Protein AF-A0AAV8XDR0-F1 (afdb_monomer_lite)

Foldseek 3Di:
DDPPPDPLLVVLLVLLQVLLVVLVPDDLSVVLLQVLDDPPDPARHQDHADDPDPLSNLVNLLSCVSCVVSSLSSLVVCCVPDVVSVVSNVVCPDPSNVVSSVVSNVVSVVVVVD

Organism: NCBI:txid1586634

Radius of gyration: 14.02 Å; chains: 1; bounding box: 33×25×39 Å

Structure (mmCIF, N/CA/C/O backbone):
data_AF-A0AAV8XDR0-F1
#
_entry.id   AF-A0AAV8XDR0-F1
#
loop_
_atom_site.group_PDB
_atom_site.id
_atom_site.type_symbol
_atom_site.label_atom_id
_atom_site.label_alt_id
_atom_site.label_comp_id
_atom_site.label_asym_id
_atom_site.label_entity_id
_atom_site.label_seq_id
_atom_site.pdbx_PDB_ins_code
_atom_site.Cartn_x
_atom_site.Cartn_y
_atom_site.Cartn_z
_atom_site.occupancy
_atom_site.B_iso_or_equiv
_atom_site.auth_seq_id
_atom_site.auth_comp_id
_atom_site.auth_asym_id
_atom_site.auth_atom_id
_atom_site.pdbx_PDB_model_num
ATOM 1 N N . MET A 1 1 ? -2.702 8.322 24.199 1.00 40.78 1 MET A N 1
ATOM 2 C CA . MET A 1 1 ? -3.465 8.222 22.932 1.00 40.78 1 MET A CA 1
ATOM 3 C C . MET A 1 1 ? -3.436 6.775 22.478 1.00 40.78 1 MET A C 1
ATOM 5 O O . MET A 1 1 ? -2.343 6.235 22.358 1.00 40.78 1 MET A O 1
ATOM 9 N N . ALA A 1 2 ? -4.589 6.121 22.322 1.00 43.00 2 ALA A N 1
ATOM 10 C CA . ALA A 1 2 ? -4.655 4.680 22.076 1.00 43.00 2 ALA A CA 1
ATOM 11 C C . ALA A 1 2 ? -4.062 4.324 20.699 1.00 43.00 2 ALA A C 1
ATOM 13 O O . ALA A 1 2 ? -4.743 4.316 19.676 1.00 43.00 2 ALA A O 1
ATOM 14 N N . SER A 1 3 ? -2.755 4.057 20.668 1.00 57.94 3 SER A N 1
ATOM 15 C CA . SER A 1 3 ? -2.112 3.313 19.590 1.00 57.94 3 SER A CA 1
ATOM 16 C C . SER A 1 3 ? -2.816 1.962 19.541 1.00 57.94 3 SER A C 1
ATOM 18 O O . SER A 1 3 ? -2.683 1.194 20.491 1.00 57.94 3 SER A O 1
ATOM 20 N N . CYS A 1 4 ? -3.628 1.716 18.504 1.00 65.69 4 CYS A N 1
ATOM 21 C CA . CYS A 1 4 ? -4.341 0.449 18.328 1.00 65.69 4 CYS A CA 1
ATOM 22 C C . CYS A 1 4 ? -3.351 -0.691 18.564 1.00 65.69 4 CYS A C 1
ATOM 24 O O . CYS A 1 4 ? -2.389 -0.802 17.814 1.00 65.69 4 CYS A O 1
ATOM 26 N N . THR A 1 5 ? -3.516 -1.469 19.634 1.00 76.31 5 THR A N 1
ATOM 27 C CA . THR A 1 5 ? -2.524 -2.466 20.073 1.00 76.31 5 THR A CA 1
ATOM 28 C C . THR A 1 5 ? -2.460 -3.666 19.136 1.00 76.31 5 THR A C 1
ATOM 30 O O . THR A 1 5 ? -1.445 -4.361 19.109 1.00 76.31 5 THR A O 1
ATOM 33 N N . LEU A 1 6 ? -3.498 -3.857 18.319 1.00 86.06 6 LEU A N 1
ATOM 34 C CA . LEU A 1 6 ? -3.592 -4.931 17.347 1.00 86.06 6 LEU A CA 1
ATOM 35 C C . LEU A 1 6 ? -2.528 -4.772 16.252 1.00 86.06 6 LEU A C 1
ATOM 37 O O . LEU A 1 6 ? -2.500 -3.793 15.500 1.00 86.06 6 LEU A O 1
ATOM 41 N N . LYS A 1 7 ? -1.630 -5.758 16.170 1.00 89.06 7 LYS A N 1
ATOM 42 C CA . LYS A 1 7 ? -0.459 -5.726 15.286 1.00 89.06 7 LYS A CA 1
ATOM 43 C C . LYS A 1 7 ? -0.840 -5.625 13.808 1.00 89.06 7 LYS A C 1
ATOM 45 O O . LYS A 1 7 ? -0.217 -4.843 13.095 1.00 89.06 7 LYS A O 1
ATOM 50 N N . SER A 1 8 ? -1.876 -6.339 13.376 1.00 88.44 8 SER A N 1
ATOM 51 C CA . SER A 1 8 ? -2.363 -6.328 11.990 1.00 88.44 8 SER A CA 1
ATOM 52 C C . SER A 1 8 ? -2.805 -4.931 11.539 1.00 88.44 8 SER A C 1
ATOM 54 O O . SER A 1 8 ? -2.402 -4.452 10.478 1.00 88.44 8 SER A O 1
ATOM 56 N N . VAL A 1 9 ? -3.531 -4.203 12.394 1.00 88.75 9 VAL A N 1
ATOM 57 C CA . VAL A 1 9 ? -3.956 -2.816 12.135 1.00 88.75 9 VAL A CA 1
ATOM 58 C C . VAL A 1 9 ? -2.759 -1.867 12.101 1.00 88.75 9 VAL A C 1
ATOM 60 O O . VAL A 1 9 ? -2.661 -1.037 11.196 1.00 88.75 9 VAL A O 1
ATOM 63 N N . LYS A 1 10 ? -1.800 -2.004 13.029 1.00 87.81 10 LYS A N 1
ATOM 64 C CA . LYS A 1 10 ? -0.555 -1.211 12.992 1.00 87.81 10 LYS A CA 1
ATOM 65 C C . LYS A 1 10 ? 0.219 -1.435 11.693 1.00 87.81 10 LYS A C 1
ATOM 67 O O . LYS A 1 10 ? 0.639 -0.464 11.065 1.00 87.81 10 LYS A O 1
ATOM 72 N N . ASN A 1 11 ? 0.384 -2.695 11.293 1.00 92.25 11 ASN A N 1
ATOM 73 C CA . ASN A 1 11 ? 1.072 -3.069 10.061 1.00 92.25 11 ASN A CA 1
ATOM 74 C C . ASN A 1 11 ? 0.353 -2.479 8.842 1.00 92.25 11 ASN A C 1
ATOM 76 O O . ASN A 1 11 ? 0.991 -1.858 8.001 1.00 92.25 11 ASN A O 1
ATOM 80 N N . THR A 1 12 ? -0.977 -2.579 8.800 1.00 93.38 12 THR A N 1
ATOM 81 C CA . THR A 1 12 ? -1.816 -2.018 7.731 1.00 93.38 12 THR A CA 1
ATOM 82 C C . THR A 1 12 ? -1.648 -0.503 7.616 1.00 93.38 12 THR A C 1
ATOM 84 O O . THR A 1 12 ? -1.416 0.003 6.521 1.00 93.38 12 THR A O 1
ATOM 87 N N . ILE A 1 13 ? -1.666 0.233 8.735 1.00 90.00 13 ILE A N 1
ATOM 88 C CA . ILE A 1 13 ? -1.396 1.683 8.747 1.00 90.00 13 ILE A CA 1
ATOM 89 C C . ILE A 1 13 ? 0.006 1.991 8.203 1.00 90.00 13 ILE A C 1
ATOM 91 O O . ILE A 1 13 ? 0.173 2.952 7.448 1.00 90.00 13 ILE A O 1
ATOM 95 N N . GLY A 1 14 ? 1.007 1.194 8.585 1.00 91.25 14 GLY A N 1
ATOM 96 C CA . GLY A 1 14 ? 2.371 1.306 8.069 1.00 91.25 14 GLY A CA 1
ATOM 97 C C . GLY A 1 14 ? 2.430 1.109 6.555 1.00 91.25 14 GLY A C 1
ATOM 98 O O . GLY A 1 14 ? 2.974 1.959 5.855 1.00 91.25 14 GLY A O 1
ATOM 99 N N . THR A 1 15 ? 1.795 0.054 6.045 1.00 94.69 15 THR A N 1
ATOM 100 C CA . THR A 1 15 ? 1.728 -0.243 4.609 1.00 94.69 15 THR A CA 1
ATOM 101 C C . THR A 1 15 ? 0.987 0.845 3.828 1.00 94.69 15 THR A C 1
ATOM 103 O O . THR A 1 15 ? 1.475 1.285 2.793 1.00 94.69 15 THR A O 1
ATOM 106 N N . ILE A 1 16 ? -0.143 1.362 4.329 1.00 93.69 16 ILE A N 1
ATOM 107 C CA . ILE A 1 16 ? -0.855 2.491 3.695 1.00 93.69 16 ILE A CA 1
ATOM 108 C C . ILE A 1 16 ? 0.085 3.691 3.532 1.00 93.69 16 ILE A C 1
ATOM 110 O O . ILE A 1 16 ? 0.137 4.299 2.460 1.00 93.69 16 ILE A O 1
ATOM 114 N N . LYS A 1 17 ? 0.843 4.034 4.584 1.00 91.75 17 LYS A N 1
ATOM 115 C CA . LYS A 1 17 ? 1.805 5.145 4.556 1.00 91.75 17 LYS A CA 1
ATOM 116 C C . LYS A 1 17 ? 2.899 4.928 3.523 1.00 91.75 17 LYS A C 1
ATOM 118 O O . LYS A 1 17 ? 3.146 5.824 2.718 1.00 91.75 17 LYS A O 1
ATOM 123 N N . THR A 1 18 ? 3.556 3.772 3.557 1.00 94.00 18 THR A N 1
ATOM 124 C CA . THR A 1 18 ? 4.695 3.490 2.679 1.00 94.00 18 THR A CA 1
ATOM 125 C C . THR A 1 18 ? 4.266 3.430 1.220 1.00 94.00 18 THR A C 1
ATOM 127 O O . THR A 1 18 ? 4.885 4.101 0.402 1.00 94.00 18 THR A O 1
ATOM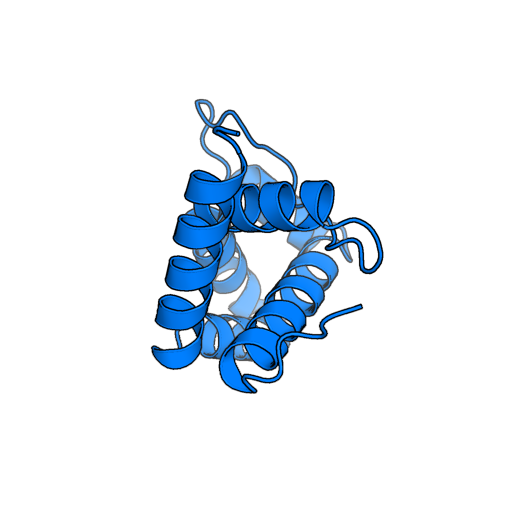 130 N N . VAL A 1 19 ? 3.156 2.757 0.903 1.00 95.00 19 VAL A N 1
ATOM 131 C CA . VAL A 1 19 ? 2.602 2.695 -0.462 1.00 95.00 19 VAL A CA 1
ATOM 132 C C . VAL A 1 19 ? 2.188 4.081 -0.957 1.00 95.00 19 VAL A C 1
ATOM 134 O O . VAL A 1 19 ? 2.525 4.470 -2.074 1.00 95.00 19 VAL A O 1
ATOM 137 N N . THR A 1 20 ? 1.506 4.866 -0.117 1.00 93.44 20 THR A N 1
ATOM 138 C CA . THR A 1 20 ? 1.102 6.233 -0.479 1.00 93.44 20 THR A CA 1
ATOM 139 C C . THR A 1 20 ? 2.310 7.111 -0.789 1.00 93.44 20 THR A C 1
ATOM 141 O O . THR A 1 20 ? 2.313 7.831 -1.787 1.00 93.44 20 THR A O 1
ATOM 144 N N . ASN A 1 21 ? 3.337 7.064 0.059 1.00 92.94 21 ASN A N 1
ATOM 145 C CA . ASN A 1 21 ? 4.549 7.849 -0.144 1.00 92.94 21 ASN A CA 1
ATOM 146 C C . ASN A 1 21 ? 5.322 7.369 -1.373 1.00 92.94 21 ASN A C 1
ATOM 148 O O . ASN A 1 21 ? 5.779 8.199 -2.148 1.00 92.94 21 ASN A O 1
ATOM 152 N N . TYR A 1 22 ? 5.391 6.059 -1.597 1.00 93.62 22 TYR A N 1
ATOM 153 C CA . TYR A 1 22 ? 6.033 5.476 -2.767 1.00 93.62 22 TYR A CA 1
ATOM 154 C C . TYR A 1 22 ? 5.405 5.966 -4.079 1.00 93.62 22 TYR A C 1
ATOM 156 O O . TYR A 1 22 ? 6.120 6.453 -4.950 1.00 93.62 22 TYR A O 1
ATOM 164 N N . ILE A 1 23 ? 4.073 5.932 -4.205 1.00 92.31 23 ILE A N 1
ATOM 165 C CA . ILE A 1 23 ? 3.372 6.413 -5.412 1.00 92.31 23 ILE A CA 1
ATOM 166 C C . ILE A 1 23 ? 3.570 7.923 -5.621 1.00 92.31 23 ILE A C 1
ATOM 168 O O . ILE A 1 23 ? 3.664 8.392 -6.756 1.00 92.31 23 ILE A O 1
ATOM 172 N N . LYS A 1 24 ? 3.615 8.698 -4.531 1.00 90.31 24 LYS A N 1
ATOM 173 C CA . LYS A 1 24 ? 3.823 10.154 -4.579 1.00 90.31 24 LYS A CA 1
ATOM 174 C C . LYS A 1 24 ? 5.243 10.554 -4.929 1.00 90.31 24 LYS A C 1
ATOM 176 O O . LYS A 1 24 ? 5.443 11.618 -5.515 1.00 90.31 24 LYS A O 1
ATOM 181 N N . ASP A 1 25 ? 6.204 9.753 -4.511 1.00 89.44 25 ASP A N 1
ATOM 182 C CA . ASP A 1 25 ? 7.598 9.993 -4.802 1.00 89.44 25 ASP A CA 1
ATOM 183 C C . ASP A 1 25 ? 7.839 9.718 -6.296 1.00 89.44 25 ASP A C 1
ATOM 185 O O . ASP A 1 25 ? 7.372 8.715 -6.826 1.00 89.44 25 ASP A O 1
ATOM 189 N N . GLY A 1 26 ? 8.524 10.611 -7.006 1.00 86.00 26 GLY A N 1
ATOM 190 C CA . GLY A 1 26 ? 8.788 10.466 -8.444 1.00 86.00 26 GLY A CA 1
ATOM 191 C C . GLY A 1 26 ? 7.647 10.879 -9.397 1.00 86.00 26 GLY A C 1
ATOM 192 O O . GLY A 1 26 ? 6.456 10.851 -9.091 1.00 86.00 26 GLY A O 1
ATOM 193 N N . HIS A 1 27 ? 8.015 11.333 -10.600 1.00 86.94 27 HIS A N 1
ATOM 194 C CA . HIS A 1 27 ? 7.061 11.803 -11.618 1.00 86.94 27 HIS A CA 1
ATOM 195 C C . HIS A 1 27 ? 6.369 10.649 -12.363 1.00 86.94 27 HIS A C 1
ATOM 197 O O . HIS A 1 27 ? 5.164 10.703 -12.592 1.00 86.94 27 HIS A O 1
ATOM 203 N N . ILE A 1 28 ? 7.107 9.577 -12.673 1.00 89.00 28 ILE A N 1
ATOM 204 C CA . ILE A 1 28 ? 6.593 8.406 -13.404 1.00 89.00 28 ILE A CA 1
ATOM 205 C C . ILE A 1 28 ? 5.440 7.749 -12.634 1.00 89.00 28 ILE A C 1
ATOM 207 O O . ILE A 1 28 ? 4.355 7.566 -13.183 1.00 89.00 28 ILE A O 1
ATOM 211 N N . ARG A 1 29 ? 5.642 7.476 -11.339 1.00 91.38 29 ARG A N 1
ATOM 212 C CA . ARG A 1 29 ? 4.649 6.823 -10.471 1.00 91.38 29 ARG A CA 1
ATOM 213 C C . ARG A 1 29 ? 3.396 7.678 -10.280 1.00 91.38 29 ARG A C 1
ATOM 215 O O . ARG A 1 29 ? 2.281 7.177 -10.411 1.00 91.38 29 ARG A O 1
ATOM 222 N N . ARG A 1 30 ? 3.561 8.992 -10.087 1.00 90.50 30 ARG A N 1
ATOM 223 C CA . ARG A 1 30 ? 2.435 9.940 -10.019 1.00 90.50 30 ARG A CA 1
ATOM 224 C C . ARG A 1 30 ? 1.632 10.007 -11.316 1.00 90.50 30 ARG A C 1
ATOM 226 O O . ARG A 1 30 ? 0.411 10.124 -11.256 1.00 90.50 30 ARG A O 1
ATOM 233 N N . ASN A 1 31 ? 2.289 9.947 -12.471 1.00 91.06 31 ASN A N 1
ATOM 234 C CA . ASN A 1 31 ? 1.599 9.990 -13.759 1.00 91.06 31 ASN A CA 1
ATOM 235 C C . ASN A 1 31 ? 0.866 8.686 -14.060 1.00 91.06 31 ASN A C 1
ATOM 237 O O . ASN A 1 31 ? -0.276 8.744 -14.508 1.00 91.06 31 ASN A O 1
ATOM 241 N N . ALA A 1 32 ? 1.474 7.536 -13.752 1.00 91.94 32 ALA A N 1
ATOM 242 C CA . ALA A 1 32 ? 0.800 6.241 -13.816 1.00 91.94 32 ALA A CA 1
ATOM 243 C C . ALA A 1 32 ? -0.455 6.237 -12.927 1.00 91.94 32 ALA A C 1
ATOM 245 O O . ALA A 1 32 ? -1.535 5.873 -13.385 1.00 91.94 32 ALA A O 1
ATOM 246 N N . PHE A 1 33 ? -0.342 6.766 -11.704 1.00 93.12 33 PHE A N 1
ATOM 247 C CA . PHE A 1 33 ? -1.482 6.917 -10.805 1.00 93.12 33 PHE A CA 1
ATOM 248 C C . PHE A 1 33 ? -2.591 7.775 -11.414 1.00 93.12 33 PHE A C 1
ATOM 250 O O . PHE A 1 33 ? -3.719 7.313 -11.539 1.00 93.12 33 PHE A O 1
ATOM 257 N N . LYS A 1 34 ? -2.275 8.999 -11.859 1.00 91.12 34 LYS A N 1
ATOM 258 C CA . LYS A 1 34 ? -3.256 9.911 -12.474 1.00 91.12 34 LYS A CA 1
ATOM 259 C C . LYS A 1 34 ? -3.928 9.320 -13.713 1.00 91.12 34 LYS A C 1
ATOM 261 O O . LYS A 1 34 ? -5.124 9.514 -13.883 1.00 91.12 34 LYS A O 1
ATOM 266 N N . LYS A 1 35 ? -3.179 8.596 -14.550 1.00 92.50 35 LYS A N 1
ATOM 267 C CA . LYS A 1 35 ? -3.697 7.919 -15.750 1.00 92.50 35 LYS A CA 1
ATOM 268 C C . LYS A 1 35 ? -4.753 6.865 -15.407 1.00 92.50 35 LYS A C 1
ATOM 270 O O . LYS A 1 35 ? -5.673 6.653 -16.188 1.00 92.50 35 LYS A O 1
ATOM 275 N N . ASN A 1 36 ? -4.611 6.206 -14.260 1.00 92.00 36 ASN A N 1
ATOM 276 C CA . ASN A 1 36 ? -5.512 5.145 -13.825 1.00 92.00 36 ASN A CA 1
ATOM 277 C C . ASN A 1 36 ? -6.735 5.651 -13.048 1.00 92.00 36 ASN A C 1
ATOM 279 O O . ASN A 1 36 ? -7.608 4.843 -12.734 1.00 92.00 36 ASN A O 1
ATOM 283 N N . ILE A 1 37 ? -6.822 6.949 -12.734 1.00 90.56 37 ILE A N 1
ATOM 284 C CA . ILE A 1 37 ? -7.993 7.526 -12.065 1.00 90.56 37 ILE A CA 1
ATOM 285 C C . ILE A 1 37 ? -9.127 7.690 -13.089 1.00 90.56 37 ILE A C 1
ATOM 287 O O . ILE A 1 37 ? -8.934 8.388 -14.084 1.00 90.56 37 ILE A O 1
ATOM 291 N N . PRO A 1 38 ? -10.308 7.091 -12.856 1.00 85.38 38 PRO A N 1
ATOM 292 C CA . PRO A 1 38 ? -11.474 7.297 -13.710 1.00 85.38 38 PRO A CA 1
ATOM 293 C C . PRO A 1 38 ? -11.911 8.767 -13.747 1.00 85.38 38 PRO A C 1
ATOM 295 O O . PRO A 1 38 ? -11.805 9.476 -12.743 1.00 85.38 38 PRO A O 1
ATOM 298 N N . ASN A 1 39 ? -12.448 9.216 -14.885 1.00 80.19 39 ASN A N 1
ATOM 299 C CA . ASN A 1 39 ? -12.902 10.602 -15.072 1.00 80.19 39 ASN A CA 1
ATOM 300 C C . ASN A 1 39 ? -14.038 11.003 -14.110 1.00 80.19 39 ASN A C 1
ATOM 302 O O . ASN A 1 39 ? -14.185 12.176 -13.785 1.00 80.19 39 ASN A O 1
ATOM 306 N N . ASP A 1 40 ? -14.828 10.034 -13.652 1.00 80.75 40 ASP A N 1
ATOM 307 C CA . ASP A 1 40 ? -15.953 10.170 -12.722 1.00 80.75 40 ASP A CA 1
ATOM 308 C C . ASP A 1 40 ? -15.551 10.021 -11.241 1.00 80.75 40 ASP A C 1
ATOM 310 O O . ASP A 1 40 ? -16.387 10.125 -10.341 1.00 80.75 40 ASP A O 1
ATOM 314 N N . CYS A 1 41 ? -14.267 9.792 -10.949 1.00 76.38 41 CYS A N 1
ATOM 315 C CA . CYS A 1 41 ? -13.804 9.638 -9.577 1.00 76.38 41 CYS A CA 1
ATOM 316 C C . CYS A 1 41 ? -13.853 10.976 -8.828 1.00 76.38 41 CYS A C 1
ATOM 318 O O . CYS A 1 41 ? -13.315 11.969 -9.286 1.00 76.38 41 CYS A O 1
ATOM 320 N N . THR A 1 42 ? -14.419 11.011 -7.621 1.00 74.00 42 THR A N 1
ATOM 321 C CA . THR A 1 42 ? -14.454 12.235 -6.788 1.00 74.00 42 THR A CA 1
ATOM 322 C C . THR A 1 42 ? -13.163 12.477 -5.999 1.00 74.00 42 THR A C 1
ATOM 324 O O . THR A 1 42 ? -13.001 13.511 -5.351 1.00 74.00 42 THR A O 1
ATOM 327 N N . THR A 1 43 ? -12.245 11.507 -5.995 1.00 75.94 43 THR A N 1
ATOM 328 C CA . THR A 1 43 ? -11.013 11.533 -5.198 1.00 75.94 43 THR A CA 1
ATOM 329 C C . THR A 1 43 ? -9.819 11.306 -6.117 1.00 75.94 43 THR A C 1
ATOM 331 O O . THR A 1 43 ? -9.590 10.192 -6.560 1.00 75.94 43 THR A O 1
ATOM 334 N N . HIS A 1 44 ? -9.030 12.349 -6.386 1.00 76.62 44 HIS A N 1
ATOM 335 C CA . HIS A 1 44 ? -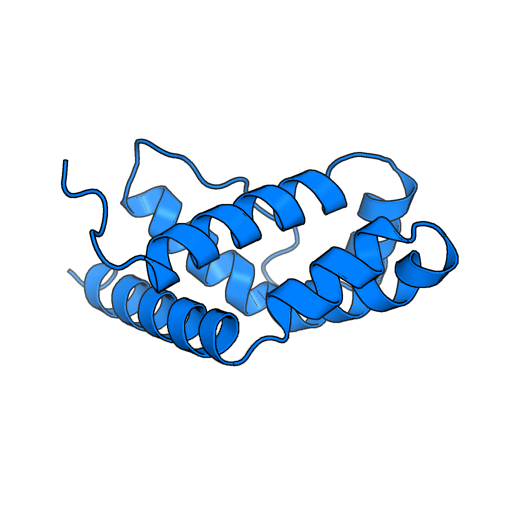7.930 12.277 -7.366 1.00 76.62 44 HIS A CA 1
ATOM 336 C C . HIS A 1 44 ? -6.522 12.235 -6.752 1.00 76.62 44 HIS A C 1
ATOM 338 O O . HIS A 1 44 ? -5.523 12.198 -7.470 1.00 76.62 44 HIS A O 1
ATOM 344 N N . THR A 1 45 ? -6.417 12.269 -5.423 1.00 77.75 45 THR A N 1
ATOM 345 C CA . THR A 1 45 ? -5.128 12.429 -4.741 1.00 77.75 45 THR A CA 1
ATOM 346 C C . THR A 1 45 ? -5.053 11.534 -3.517 1.00 77.75 45 THR A C 1
ATOM 348 O O . THR A 1 45 ? -5.900 11.618 -2.629 1.00 77.75 45 THR A O 1
ATOM 351 N N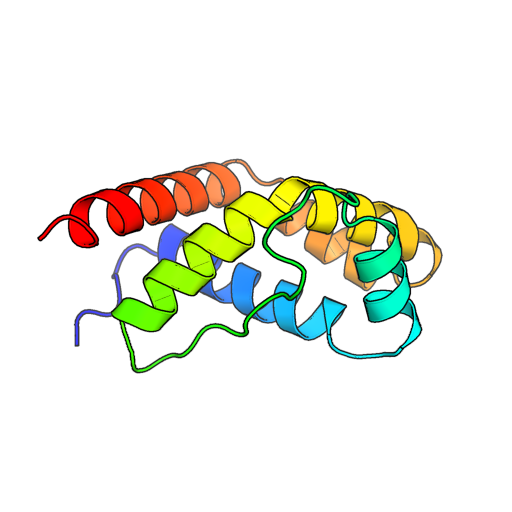 . LEU A 1 46 ? -3.987 10.737 -3.421 1.00 80.56 46 LEU A N 1
ATOM 352 C CA . LEU A 1 46 ? -3.663 10.013 -2.194 1.00 80.56 46 LEU A CA 1
ATOM 353 C C . LEU A 1 46 ? -3.255 11.006 -1.104 1.00 80.56 46 LEU A C 1
ATOM 355 O O . LEU A 1 46 ? -2.425 11.889 -1.328 1.00 80.56 46 LEU A O 1
ATOM 359 N N . LYS A 1 47 ? -3.784 10.864 0.107 1.00 80.62 47 LYS A N 1
ATOM 360 C CA . LYS A 1 47 ? -3.376 11.680 1.258 1.00 80.62 47 LYS A CA 1
ATOM 361 C C . LYS A 1 47 ? -2.446 10.882 2.151 1.00 80.62 47 LYS A C 1
ATOM 363 O O . LYS A 1 47 ? -2.691 9.717 2.438 1.00 80.62 47 LYS A O 1
ATOM 368 N N . THR A 1 48 ? -1.356 11.513 2.574 1.00 75.44 48 THR A N 1
ATOM 369 C CA . THR A 1 48 ? -0.422 10.868 3.499 1.00 75.44 48 THR A CA 1
ATOM 370 C C . THR A 1 48 ? -1.081 10.804 4.873 1.00 75.44 48 THR A C 1
ATOM 372 O O . THR A 1 48 ? -1.697 11.774 5.311 1.00 75.44 48 THR A O 1
ATOM 375 N N . MET A 1 49 ? -0.988 9.655 5.542 1.00 75.56 49 MET A N 1
ATOM 376 C CA . MET A 1 49 ? -1.610 9.461 6.853 1.00 75.56 49 MET A CA 1
ATOM 377 C C . MET A 1 49 ? -1.010 10.419 7.887 1.00 75.56 49 MET A C 1
ATOM 379 O O . MET A 1 49 ? 0.185 10.348 8.167 1.00 75.56 49 MET A O 1
ATOM 383 N N . CYS A 1 50 ? -1.852 11.261 8.487 1.00 67.50 50 CYS A N 1
ATOM 384 C CA . CYS A 1 50 ? -1.483 12.114 9.612 1.00 67.50 50 CYS A CA 1
ATOM 385 C C . CYS A 1 50 ? -1.463 11.293 10.913 1.00 67.50 50 CYS A C 1
ATOM 387 O O . CYS A 1 50 ? -2.368 10.498 11.192 1.00 67.50 50 CYS A O 1
ATOM 389 N N . GLU A 1 51 ? -0.405 11.443 11.708 1.00 59.00 51 GLU A N 1
ATOM 390 C CA . GLU A 1 51 ? -0.193 10.624 12.905 1.00 59.00 51 GLU A CA 1
ATOM 391 C C . GLU A 1 51 ? -1.024 11.083 14.100 1.00 59.00 51 GLU A C 1
ATOM 393 O O . GLU A 1 51 ? -1.504 10.236 14.854 1.00 59.00 51 GLU A O 1
ATOM 398 N N . THR A 1 52 ? -1.253 12.389 14.235 1.00 62.81 52 THR A N 1
ATOM 399 C CA . THR A 1 52 ? -1.798 13.013 15.450 1.00 62.81 52 THR A CA 1
ATOM 400 C C . THR A 1 52 ? -3.277 13.384 15.358 1.00 62.81 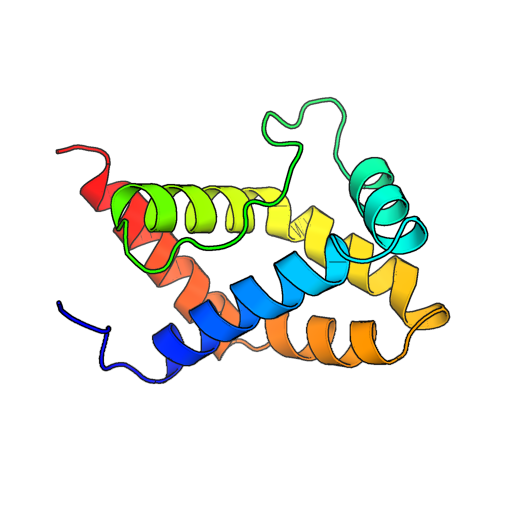52 THR A C 1
ATOM 402 O O . THR A 1 52 ? -3.887 13.691 16.379 1.00 62.81 52 THR A O 1
ATOM 405 N N . ARG A 1 53 ? -3.895 13.313 14.171 1.00 66.19 53 ARG A N 1
ATOM 406 C CA . ARG A 1 53 ? -5.302 13.693 13.965 1.00 66.19 53 ARG A CA 1
ATOM 407 C C . ARG A 1 53 ? -6.160 12.518 13.514 1.00 66.19 53 ARG A C 1
ATOM 409 O O . ARG A 1 53 ? -6.100 12.077 12.370 1.00 66.19 53 ARG A O 1
ATOM 416 N N . TRP A 1 54 ? -6.990 12.028 14.431 1.00 70.19 54 TRP A N 1
ATOM 417 C CA . TRP A 1 54 ? -7.859 10.865 14.230 1.00 70.19 54 TRP A CA 1
ATOM 418 C C . TRP A 1 54 ? -8.882 11.065 13.098 1.00 70.19 54 TRP A C 1
ATOM 420 O O . TRP A 1 54 ? -9.003 10.199 12.238 1.00 70.19 54 TRP A O 1
ATOM 430 N N . VAL A 1 55 ? -9.523 12.236 13.011 1.00 69.50 55 VAL A N 1
ATOM 431 C CA . VAL A 1 55 ? -10.485 12.553 11.933 1.00 69.50 55 VAL A CA 1
ATOM 432 C C . VAL A 1 55 ? -9.822 12.505 10.550 1.00 69.50 55 VAL A C 1
ATOM 434 O O . VAL A 1 55 ? -10.335 11.882 9.623 1.00 69.50 55 VAL A O 1
ATOM 437 N N . GLU A 1 56 ? -8.636 13.108 10.412 1.00 71.69 56 GLU A N 1
ATOM 438 C CA . GLU A 1 56 ? -7.860 13.064 9.165 1.00 71.69 56 GLU A CA 1
ATOM 439 C C . GLU A 1 56 ? -7.428 11.633 8.828 1.00 71.69 56 GLU A C 1
ATOM 441 O O . GLU A 1 56 ? -7.469 11.230 7.668 1.00 71.69 56 GLU A O 1
ATOM 446 N N . ARG A 1 57 ? -7.069 10.833 9.840 1.00 77.12 57 ARG A N 1
ATOM 447 C CA . ARG A 1 57 ? -6.733 9.419 9.660 1.00 77.12 57 ARG A CA 1
ATOM 448 C C . ARG A 1 57 ? -7.909 8.626 9.087 1.00 77.12 57 ARG A C 1
ATOM 450 O O . ARG A 1 57 ? -7.699 7.884 8.134 1.00 77.12 57 ARG A O 1
ATOM 457 N N . HIS A 1 58 ? -9.119 8.800 9.616 1.00 81.44 58 HIS A N 1
ATOM 458 C CA . HIS A 1 58 ? -10.320 8.131 9.102 1.00 81.44 58 HIS A CA 1
ATOM 459 C C . HIS A 1 58 ? -10.630 8.529 7.665 1.00 81.44 58 HIS A C 1
ATOM 461 O O . HIS A 1 58 ? -10.818 7.664 6.812 1.00 81.44 58 HIS A O 1
ATOM 467 N N . LYS A 1 59 ? -10.568 9.830 7.363 1.00 81.38 59 LYS A N 1
ATOM 468 C CA . LYS A 1 59 ? -10.744 10.325 5.995 1.00 81.38 59 LYS A CA 1
ATOM 469 C C . LYS A 1 59 ? -9.721 9.724 5.032 1.00 81.38 59 LYS A C 1
ATOM 471 O O . LYS A 1 59 ? -10.087 9.293 3.946 1.00 81.38 59 LYS A O 1
ATOM 476 N N . ASN A 1 60 ? -8.457 9.644 5.441 1.00 85.31 60 ASN A N 1
ATOM 477 C CA . ASN A 1 60 ? -7.393 9.086 4.612 1.00 85.31 60 ASN A CA 1
ATOM 478 C C . ASN A 1 60 ? -7.557 7.578 4.376 1.00 85.31 60 ASN A C 1
ATOM 480 O O . ASN A 1 60 ? -7.253 7.116 3.282 1.00 85.31 60 ASN A O 1
ATOM 484 N N . VAL A 1 61 ? -8.051 6.818 5.361 1.00 89.50 61 VAL A N 1
ATOM 485 C CA . VAL A 1 61 ? -8.378 5.392 5.185 1.00 89.50 61 VAL A CA 1
ATOM 486 C C . VAL A 1 61 ? -9.502 5.228 4.167 1.00 89.50 61 VAL A C 1
ATOM 488 O O . VAL A 1 61 ? -9.353 4.453 3.228 1.00 89.50 61 VAL A O 1
ATOM 491 N N . THR A 1 62 ? -10.589 5.988 4.304 1.00 89.06 62 THR A N 1
ATOM 492 C CA . THR A 1 62 ? -11.713 5.943 3.359 1.00 89.06 62 THR A CA 1
ATOM 493 C C . THR A 1 62 ? -11.281 6.346 1.946 1.00 89.06 62 THR A C 1
ATOM 495 O O . THR A 1 62 ? -11.619 5.664 0.981 1.00 89.06 62 THR A O 1
ATOM 498 N N . ASP A 1 63 ? -10.494 7.417 1.809 1.00 89.06 63 ASP A N 1
ATOM 499 C CA . ASP A 1 63 ? -9.944 7.854 0.520 1.00 89.06 63 ASP A CA 1
ATOM 500 C C . ASP A 1 63 ? -9.019 6.776 -0.082 1.00 89.06 63 ASP A C 1
ATOM 502 O O . ASP A 1 63 ? -9.086 6.507 -1.281 1.00 89.06 63 ASP A O 1
ATOM 506 N N . PHE A 1 64 ? -8.198 6.109 0.740 1.00 92.31 64 PHE A N 1
ATOM 507 C CA . PHE A 1 64 ? -7.334 5.008 0.302 1.00 92.31 64 PHE A CA 1
ATOM 508 C C . PHE A 1 64 ? -8.144 3.806 -0.195 1.00 92.31 64 PHE A C 1
ATOM 510 O O . PHE A 1 64 ? -7.792 3.234 -1.222 1.00 92.31 64 PHE A O 1
ATOM 517 N N . VAL A 1 65 ? -9.240 3.438 0.482 1.00 93.12 65 VAL A N 1
ATOM 518 C CA . VAL A 1 65 ? -10.113 2.342 0.028 1.00 93.12 65 VAL A CA 1
ATOM 519 C C . VAL A 1 65 ? -10.794 2.680 -1.295 1.00 93.12 65 VAL A C 1
ATOM 521 O O . VAL A 1 65 ? -10.790 1.851 -2.202 1.00 93.12 65 VAL A O 1
ATOM 524 N N . LYS A 1 66 ? -11.325 3.899 -1.447 1.00 91.31 66 LYS A N 1
ATOM 525 C CA . LYS A 1 66 ? -11.919 4.353 -2.718 1.00 91.31 66 LYS A CA 1
ATOM 526 C C . LYS A 1 66 ? -10.927 4.269 -3.876 1.00 91.31 66 LYS A C 1
ATOM 528 O O . LYS A 1 66 ? -11.289 3.884 -4.982 1.00 91.31 66 LYS A O 1
ATOM 533 N N . LEU A 1 67 ? -9.672 4.614 -3.604 1.00 93.19 67 LEU A N 1
ATOM 534 C CA . LEU A 1 67 ? -8.583 4.580 -4.573 1.00 93.19 67 LEU A CA 1
ATOM 535 C C . LEU A 1 67 ? -7.927 3.201 -4.709 1.00 93.19 67 LEU A C 1
ATOM 537 O O . LEU A 1 67 ? -7.047 3.048 -5.550 1.00 93.19 67 LEU A O 1
ATOM 541 N N . PHE A 1 68 ? -8.333 2.192 -3.935 1.00 94.81 68 PHE A N 1
ATOM 542 C CA . PHE A 1 68 ? -7.651 0.899 -3.890 1.00 94.81 68 PHE A CA 1
ATOM 543 C C . PHE A 1 68 ? -7.505 0.222 -5.264 1.00 94.81 68 PHE A C 1
ATOM 545 O O . PHE A 1 68 ? -6.388 -0.188 -5.583 1.00 94.81 68 PHE A O 1
ATOM 552 N N . PRO A 1 69 ? -8.535 0.177 -6.137 1.00 93.81 69 PRO A N 1
ATOM 553 C CA . PRO A 1 69 ? -8.381 -0.383 -7.483 1.00 93.81 69 PRO A CA 1
ATOM 554 C C . PRO A 1 69 ? -7.358 0.385 -8.332 1.00 93.81 69 PRO A C 1
ATOM 556 O O . PRO A 1 69 ? -6.558 -0.214 -9.047 1.00 93.81 69 PRO A O 1
ATOM 559 N N . VAL A 1 70 ? -7.341 1.718 -8.210 1.00 94.69 70 VAL A N 1
ATOM 560 C CA . VAL A 1 70 ? -6.379 2.587 -8.903 1.00 94.69 70 VAL A CA 1
ATOM 561 C C . VAL A 1 70 ? -4.962 2.325 -8.395 1.00 94.69 70 VAL A C 1
ATOM 563 O O . VAL A 1 70 ? -4.030 2.248 -9.191 1.00 94.69 70 VAL A O 1
ATOM 566 N N . ILE A 1 71 ? -4.789 2.160 -7.080 1.00 95.50 71 ILE A N 1
ATOM 567 C CA . ILE A 1 71 ? -3.502 1.846 -6.446 1.00 95.50 71 ILE A CA 1
ATOM 568 C C . ILE A 1 71 ? -2.971 0.503 -6.952 1.00 95.50 71 ILE A C 1
ATOM 570 O O . ILE A 1 71 ? -1.818 0.445 -7.369 1.00 95.50 71 ILE A O 1
ATOM 574 N N . VAL A 1 72 ? -3.802 -0.545 -6.951 1.00 96.38 72 VAL A N 1
ATOM 575 C CA . VAL A 1 72 ? -3.424 -1.885 -7.435 1.00 96.38 72 VAL A CA 1
ATOM 576 C C . VAL A 1 72 ? -2.961 -1.812 -8.887 1.00 96.38 72 VAL A C 1
ATOM 578 O O . VAL A 1 72 ? -1.821 -2.166 -9.171 1.00 96.38 72 VAL A O 1
ATOM 581 N N . LYS A 1 73 ? -3.783 -1.233 -9.770 1.00 94.94 73 LYS A N 1
ATOM 582 C CA . LYS A 1 73 ? -3.449 -1.087 -11.191 1.00 94.94 73 LYS A CA 1
ATOM 583 C C . LYS A 1 73 ? -2.185 -0.256 -11.420 1.00 94.94 73 LYS A C 1
ATOM 585 O O . LYS A 1 73 ? -1.362 -0.574 -12.267 1.00 94.94 73 LYS A O 1
ATOM 590 N N . THR A 1 74 ? -1.997 0.800 -10.631 1.00 94.81 74 THR A N 1
ATOM 591 C CA . THR A 1 74 ? -0.783 1.623 -10.701 1.00 94.81 74 THR A CA 1
ATOM 592 C C . THR A 1 74 ? 0.456 0.824 -10.326 1.00 94.81 74 THR A C 1
ATOM 594 O O . THR A 1 74 ? 1.476 0.980 -10.985 1.00 94.81 74 THR A O 1
ATOM 597 N N . LEU A 1 75 ? 0.386 -0.003 -9.277 1.00 95.62 75 LEU A N 1
ATOM 598 C CA . LEU A 1 75 ? 1.502 -0.854 -8.869 1.00 95.62 75 LEU A CA 1
ATOM 599 C C . LEU A 1 75 ? 1.803 -1.916 -9.932 1.00 95.62 75 LEU A C 1
ATOM 601 O O . LEU A 1 75 ? 2.974 -2.105 -10.235 1.00 95.62 75 LEU A O 1
ATOM 605 N N . GLU A 1 76 ? 0.777 -2.530 -10.531 1.00 95.06 76 GLU A N 1
ATOM 606 C CA . GLU A 1 76 ? 0.902 -3.469 -11.661 1.00 95.06 76 GLU A CA 1
ATOM 607 C C . GLU A 1 76 ? 1.573 -2.827 -12.886 1.00 95.06 76 GLU A C 1
ATOM 609 O O . GLU A 1 76 ? 2.476 -3.413 -13.475 1.00 95.06 76 GLU A O 1
ATOM 614 N N . ASP A 1 77 ? 1.202 -1.595 -13.244 1.00 93.44 77 ASP A N 1
ATOM 615 C CA . ASP A 1 77 ? 1.795 -0.896 -14.391 1.00 93.44 77 ASP A CA 1
ATOM 616 C C . ASP A 1 77 ? 3.293 -0.606 -14.190 1.00 93.44 77 ASP A C 1
ATOM 618 O O . ASP A 1 77 ? 4.073 -0.605 -15.147 1.00 93.44 77 ASP A O 1
ATOM 622 N N . ILE A 1 78 ? 3.710 -0.334 -12.948 1.00 93.44 78 ILE A N 1
ATOM 623 C CA . ILE A 1 78 ? 5.088 0.067 -12.632 1.00 93.44 78 ILE A CA 1
ATOM 624 C C . ILE A 1 78 ? 5.961 -1.084 -12.115 1.00 93.44 78 ILE A C 1
ATOM 626 O O . ILE A 1 78 ? 7.160 -0.868 -11.943 1.00 93.44 78 ILE A O 1
ATOM 630 N N . THR A 1 79 ? 5.434 -2.303 -11.925 1.00 92.12 79 THR A N 1
ATOM 631 C CA . THR A 1 79 ? 6.260 -3.467 -11.538 1.00 92.12 79 THR A CA 1
ATOM 632 C C . THR A 1 79 ? 7.338 -3.782 -12.566 1.00 92.12 79 THR A C 1
ATOM 634 O O . THR A 1 79 ? 8.405 -4.255 -12.196 1.00 92.12 79 THR A O 1
ATOM 637 N N . ASN A 1 80 ? 7.092 -3.476 -13.842 1.00 85.19 80 ASN A N 1
ATOM 638 C CA . ASN A 1 80 ? 8.073 -3.655 -14.916 1.00 85.19 80 ASN A CA 1
ATOM 639 C C . ASN A 1 80 ? 9.212 -2.620 -14.876 1.00 85.19 80 ASN A C 1
ATOM 641 O O . ASN A 1 80 ? 10.217 -2.786 -15.560 1.00 85.19 80 ASN A O 1
ATOM 645 N N . VAL A 1 81 ? 9.042 -1.537 -14.113 1.00 84.06 81 VAL A N 1
ATOM 646 C CA . VAL A 1 81 ? 9.991 -0.417 -14.024 1.00 84.06 81 VAL A CA 1
ATOM 647 C C . VAL A 1 81 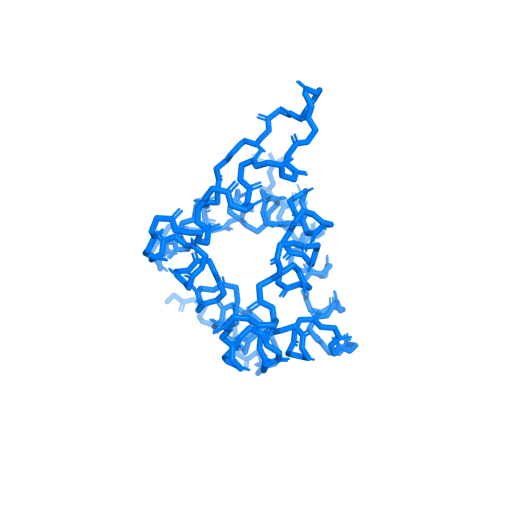? 10.749 -0.440 -12.697 1.00 84.06 81 VAL A C 1
ATOM 649 O O . VAL A 1 81 ? 11.916 -0.061 -12.648 1.00 84.06 81 VAL A O 1
ATOM 652 N N . ASP A 1 82 ? 10.096 -0.872 -11.618 1.00 87.75 82 ASP A N 1
ATOM 653 C CA . ASP A 1 82 ? 10.658 -0.877 -10.272 1.00 87.75 82 ASP A CA 1
ATOM 654 C C . ASP A 1 82 ? 10.169 -2.102 -9.488 1.00 87.75 82 ASP A C 1
ATOM 656 O O . ASP A 1 82 ? 8.996 -2.211 -9.121 1.00 87.75 82 ASP A O 1
ATOM 660 N N . ASN A 1 83 ? 11.100 -3.004 -9.167 1.00 90.31 83 ASN A N 1
ATOM 661 C CA . ASN A 1 83 ? 10.829 -4.219 -8.393 1.00 90.31 83 ASN A CA 1
ATOM 662 C C . ASN A 1 83 ? 10.215 -3.925 -7.012 1.00 90.31 83 ASN A C 1
ATOM 664 O O . ASN A 1 83 ? 9.510 -4.767 -6.451 1.00 90.31 83 ASN A O 1
ATOM 668 N N . THR A 1 84 ? 10.429 -2.724 -6.464 1.00 93.44 84 THR A N 1
ATOM 669 C CA . THR A 1 84 ? 9.816 -2.290 -5.201 1.00 93.44 84 THR A CA 1
ATOM 670 C C . THR A 1 84 ? 8.288 -2.274 -5.296 1.00 93.44 84 THR A C 1
ATOM 672 O O . THR A 1 84 ? 7.600 -2.595 -4.324 1.00 93.44 84 THR A O 1
ATOM 675 N N . ALA A 1 85 ? 7.729 -1.976 -6.472 1.00 93.75 85 ALA A N 1
ATOM 676 C CA . ALA A 1 85 ? 6.287 -1.997 -6.685 1.00 93.75 85 ALA A CA 1
ATOM 677 C C . ALA A 1 85 ? 5.696 -3.402 -6.534 1.00 93.75 85 ALA A C 1
ATOM 679 O O . ALA A 1 85 ? 4.620 -3.539 -5.957 1.00 93.75 85 ALA A O 1
ATOM 680 N N . ALA A 1 86 ? 6.414 -4.446 -6.960 1.00 94.75 86 ALA A N 1
ATOM 681 C CA . ALA A 1 86 ? 5.975 -5.833 -6.798 1.00 94.75 86 ALA A CA 1
ATOM 682 C C . ALA A 1 86 ? 5.922 -6.248 -5.315 1.00 94.75 86 ALA A C 1
ATOM 684 O O . ALA A 1 86 ? 4.996 -6.947 -4.889 1.00 94.75 86 ALA A O 1
ATOM 685 N N . ILE A 1 87 ? 6.871 -5.759 -4.505 1.00 95.69 87 ILE A N 1
ATOM 686 C CA . ILE A 1 87 ? 6.876 -5.958 -3.046 1.00 95.69 87 ILE A CA 1
ATOM 687 C C . ILE A 1 87 ? 5.639 -5.299 -2.423 1.00 95.69 87 ILE A C 1
ATOM 689 O O . ILE A 1 87 ? 4.944 -5.918 -1.613 1.00 95.69 87 ILE A O 1
ATOM 693 N N . PHE A 1 88 ? 5.332 -4.059 -2.816 1.00 95.88 88 PHE A N 1
ATOM 694 C CA . PHE A 1 88 ? 4.157 -3.346 -2.316 1.00 95.88 88 PHE A CA 1
ATOM 695 C C . PHE A 1 88 ? 2.840 -3.964 -2.780 1.00 95.88 88 PHE A C 1
ATOM 697 O O . PHE A 1 88 ? 1.933 -4.101 -1.960 1.00 95.88 88 PHE A O 1
ATOM 704 N N . LEU A 1 89 ? 2.749 -4.391 -4.040 1.00 96.44 89 LEU A N 1
ATOM 705 C CA . LEU A 1 89 ? 1.583 -5.080 -4.592 1.00 96.44 89 LEU A CA 1
ATOM 706 C C . LEU A 1 89 ? 1.285 -6.354 -3.794 1.00 96.44 89 LEU A C 1
ATOM 708 O O . LEU A 1 89 ? 0.180 -6.530 -3.278 1.00 96.44 89 LEU A O 1
ATOM 712 N N . SER A 1 90 ? 2.317 -7.170 -3.571 1.00 95.69 90 SER A N 1
ATOM 713 C CA . SER A 1 90 ? 2.219 -8.378 -2.750 1.00 95.69 90 SER A CA 1
ATOM 714 C C . SER A 1 90 ? 1.788 -8.063 -1.317 1.00 95.69 90 SER A C 1
ATOM 716 O O . SER A 1 90 ? 1.019 -8.813 -0.722 1.00 95.69 90 SER A O 1
ATOM 718 N N . ALA A 1 91 ? 2.261 -6.958 -0.731 1.00 96.56 91 ALA A N 1
ATOM 719 C CA . ALA A 1 91 ? 1.895 -6.564 0.627 1.00 96.56 91 ALA A CA 1
ATOM 720 C C . ALA A 1 91 ? 0.418 -6.156 0.752 1.00 96.56 91 ALA A C 1
ATOM 722 O O . ALA A 1 91 ? -0.221 -6.535 1.735 1.00 96.56 91 ALA A O 1
ATOM 723 N N . ILE A 1 92 ? -0.126 -5.417 -0.223 1.00 96.81 92 ILE A N 1
ATOM 724 C CA . ILE A 1 92 ? -1.521 -4.947 -0.188 1.00 96.81 92 ILE A CA 1
ATOM 725 C C . ILE A 1 92 ? -2.541 -6.017 -0.600 1.00 96.81 92 ILE A C 1
ATOM 727 O O . ILE A 1 92 ? -3.718 -5.886 -0.281 1.00 96.81 92 ILE A O 1
ATOM 731 N N . GLN A 1 93 ? -2.108 -7.080 -1.282 1.00 95.62 93 GLN A N 1
ATOM 732 C CA . GLN A 1 93 ? -2.965 -8.208 -1.667 1.00 95.62 93 GLN A CA 1
ATOM 733 C C . GLN A 1 93 ? -3.078 -9.288 -0.579 1.00 95.62 93 GLN A C 1
ATOM 735 O O . GLN A 1 93 ? -3.916 -10.184 -0.683 1.00 95.62 93 GLN A O 1
ATOM 740 N N . LYS A 1 94 ? -2.277 -9.214 0.495 1.00 96.44 94 LYS A N 1
ATOM 741 C CA . LYS A 1 94 ? -2.396 -10.138 1.634 1.00 96.44 94 LYS A CA 1
ATOM 742 C C . LYS A 1 94 ? -3.779 -10.027 2.270 1.00 96.44 94 LYS A C 1
ATOM 744 O O . LYS A 1 94 ? -4.233 -8.931 2.594 1.00 96.44 94 LYS A O 1
ATOM 749 N N . SER A 1 95 ? -4.402 -11.170 2.549 1.00 95.00 95 SER A N 1
ATOM 750 C CA . SER A 1 95 ? -5.714 -11.237 3.207 1.00 95.00 95 SER A CA 1
ATOM 751 C C . SER A 1 95 ? -5.743 -10.473 4.534 1.00 95.00 95 SER A C 1
ATOM 753 O O . SER A 1 95 ? -6.679 -9.719 4.782 1.00 95.00 95 SER A O 1
ATOM 755 N N . GLU A 1 96 ? -4.686 -10.584 5.346 1.00 94.50 96 GLU A N 1
ATOM 756 C CA . GLU A 1 96 ? -4.547 -9.840 6.605 1.00 94.50 96 GLU A CA 1
ATOM 757 C C . GLU A 1 96 ? -4.637 -8.320 6.392 1.00 94.50 96 GLU A C 1
ATOM 759 O O . GLU A 1 96 ? -5.307 -7.629 7.165 1.00 94.50 96 GLU A O 1
ATOM 764 N N . PHE A 1 97 ? -4.009 -7.800 5.332 1.00 96.00 97 PHE A N 1
ATOM 765 C CA . PHE A 1 97 ? -4.062 -6.379 4.991 1.00 96.00 97 PHE A CA 1
ATOM 766 C C . PHE A 1 97 ? -5.469 -5.978 4.543 1.00 96.00 97 PHE A C 1
ATOM 768 O O . PHE A 1 97 ? -6.018 -5.011 5.066 1.00 96.00 97 PHE A O 1
ATOM 775 N N . VAL A 1 98 ? -6.078 -6.736 3.624 1.00 95.88 98 VAL A N 1
ATOM 776 C CA . VAL A 1 98 ? -7.412 -6.429 3.079 1.00 95.88 98 VAL A CA 1
ATOM 777 C C . VAL A 1 98 ? -8.477 -6.442 4.179 1.00 95.88 98 VAL A C 1
ATOM 779 O O . VAL A 1 98 ? -9.271 -5.505 4.282 1.00 95.88 98 VAL A O 1
ATOM 782 N N . VAL A 1 99 ? -8.464 -7.458 5.048 1.00 95.56 99 VAL A N 1
ATOM 783 C CA . VAL A 1 99 ? -9.390 -7.561 6.187 1.00 95.56 99 VAL A CA 1
ATOM 784 C C . VAL A 1 99 ? -9.180 -6.400 7.158 1.00 95.56 99 VAL A C 1
ATOM 786 O O . VAL A 1 99 ? -10.143 -5.736 7.541 1.00 95.56 99 VAL A O 1
ATOM 789 N N . SER A 1 100 ? -7.930 -6.101 7.518 1.00 94.44 100 SER A N 1
ATOM 790 C CA . SER A 1 100 ? -7.618 -4.997 8.433 1.00 94.44 100 SER A CA 1
ATOM 791 C C . SER A 1 100 ? -8.034 -3.642 7.859 1.00 94.44 100 SER A C 1
ATOM 793 O O . SER A 1 100 ? -8.617 -2.826 8.572 1.00 94.44 100 SER A O 1
ATOM 795 N N . LEU A 1 101 ? -7.796 -3.411 6.566 1.00 94.75 101 LEU A N 1
ATOM 796 C CA . LEU A 1 101 ? -8.202 -2.200 5.859 1.00 94.75 101 LEU A CA 1
ATOM 797 C C . LEU A 1 101 ? -9.729 -2.032 5.877 1.00 94.75 101 LEU A C 1
ATOM 799 O O . LEU A 1 101 ? -10.216 -0.943 6.183 1.00 94.75 101 LEU A O 1
ATOM 803 N N . LYS A 1 102 ? -10.489 -3.106 5.625 1.00 94.12 102 LYS A N 1
ATOM 804 C CA . LYS A 1 102 ? -11.959 -3.080 5.674 1.00 94.12 102 LYS A CA 1
ATOM 805 C C . LYS A 1 102 ? -12.512 -2.834 7.072 1.00 94.12 102 LYS A C 1
ATOM 807 O O . LYS A 1 102 ? -13.436 -2.039 7.225 1.00 94.12 102 LYS A O 1
ATOM 812 N N . ILE A 1 103 ? -11.919 -3.434 8.102 1.00 91.62 103 ILE A N 1
ATOM 813 C CA . ILE A 1 103 ? -12.290 -3.148 9.496 1.00 91.62 103 ILE A CA 1
ATOM 814 C C . ILE A 1 103 ? -12.056 -1.665 9.816 1.00 91.62 103 ILE A C 1
ATOM 816 O O . ILE A 1 103 ? -12.915 -1.012 10.411 1.00 91.62 103 ILE A O 1
ATOM 820 N N . MET A 1 104 ? -10.918 -1.110 9.390 1.00 89.75 104 MET A N 1
ATOM 821 C CA . MET A 1 104 ? -10.611 0.307 9.589 1.00 89.75 104 MET A CA 1
ATOM 822 C C . MET A 1 104 ? -11.573 1.233 8.828 1.00 89.75 104 MET A C 1
ATOM 824 O O . MET A 1 104 ? -11.927 2.290 9.351 1.00 89.75 104 MET A O 1
ATOM 828 N N . GLU A 1 105 ? -12.013 0.860 7.626 1.00 91.75 105 GLU A N 1
ATOM 829 C CA . GLU A 1 105 ? -13.028 1.596 6.859 1.00 91.75 105 GLU A CA 1
ATOM 830 C C . GLU A 1 105 ? -14.376 1.613 7.589 1.00 91.75 105 GLU A C 1
ATOM 832 O O . GLU A 1 105 ? -14.926 2.688 7.822 1.00 91.75 105 GLU A O 1
ATOM 837 N N . ILE A 1 106 ? -14.869 0.449 8.026 1.00 90.00 106 ILE A N 1
ATOM 838 C CA . ILE A 1 106 ? -16.131 0.332 8.775 1.00 90.00 106 ILE A CA 1
ATOM 839 C C . ILE A 1 106 ? -16.080 1.186 10.042 1.00 90.00 106 ILE A C 1
ATOM 841 O O . ILE A 1 106 ? -17.008 1.946 10.319 1.00 90.00 106 ILE A O 1
ATOM 845 N N . PHE A 1 107 ? -14.971 1.117 10.781 1.00 85.94 107 PHE A N 1
ATOM 846 C CA . PHE A 1 107 ? -14.766 1.959 11.953 1.00 85.94 107 PHE A CA 1
ATOM 847 C C . PHE A 1 107 ? -14.817 3.447 11.567 1.00 85.94 107 PHE A C 1
ATOM 849 O O . PHE A 1 107 ? -15.543 4.216 12.183 1.00 85.94 107 PHE A O 1
ATOM 856 N N . SER A 1 108 ? -14.133 3.861 10.497 1.00 84.94 108 SER A N 1
ATOM 857 C CA . SER A 1 108 ? -14.178 5.249 10.003 1.00 84.94 108 SER A CA 1
ATOM 858 C C . SER A 1 108 ? -15.601 5.732 9.713 1.00 84.94 108 SER A C 1
ATOM 860 O O . SER A 1 108 ? -15.951 6.855 10.073 1.00 84.94 108 SER A O 1
ATOM 862 N N . ILE A 1 109 ? -16.428 4.883 9.102 1.00 83.56 109 ILE A N 1
ATOM 863 C CA . ILE A 1 109 ? -17.824 5.193 8.777 1.00 83.56 109 ILE A CA 1
ATOM 864 C C . ILE A 1 109 ? -18.637 5.378 10.061 1.00 83.56 109 ILE A C 1
ATOM 866 O O . ILE A 1 109 ? -19.226 6.439 10.239 1.00 83.56 109 ILE A O 1
ATOM 870 N N . ILE A 1 110 ? -18.608 4.413 10.989 1.00 81.94 110 ILE A N 1
ATOM 871 C CA . ILE A 1 110 ? -19.369 4.457 12.257 1.00 81.94 110 ILE A CA 1
ATOM 872 C C . ILE A 1 110 ? -19.130 5.765 13.020 1.00 81.94 110 ILE A C 1
ATOM 874 O O . ILE A 1 110 ? -20.049 6.350 13.588 1.00 81.94 110 ILE A O 1
ATOM 878 N N . PHE A 1 111 ? -17.887 6.227 13.019 1.00 73.06 111 PHE A N 1
ATOM 879 C CA . PHE A 1 111 ? -17.446 7.379 13.786 1.00 73.06 111 PHE A CA 1
ATOM 880 C C . PHE A 1 111 ? -17.590 8.730 13.068 1.00 73.06 111 PHE A C 1
ATOM 882 O O . PHE A 1 111 ? -17.375 9.761 13.694 1.00 73.06 111 PHE A O 1
ATOM 889 N N . THR A 1 112 ? -17.959 8.741 11.784 1.00 65.19 112 THR A N 1
ATOM 890 C CA . THR A 1 112 ? -18.243 9.977 11.029 1.00 65.19 112 THR A CA 1
ATOM 891 C C . THR A 1 112 ? -19.714 10.416 11.169 1.00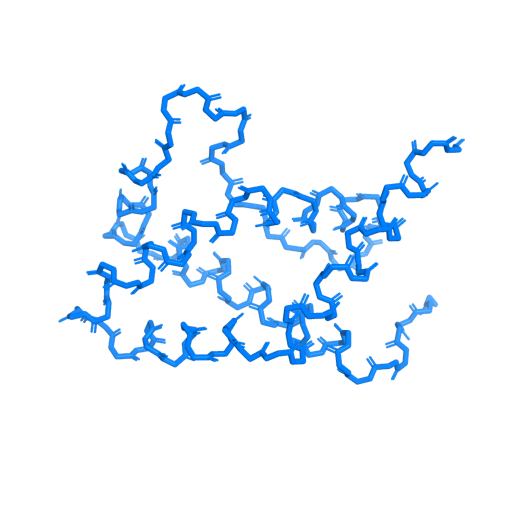 65.19 112 THR A C 1
ATOM 893 O O . THR A 1 112 ? -20.041 11.554 10.855 1.00 65.19 112 THR A O 1
ATOM 896 N N . TYR A 1 113 ? -20.600 9.539 11.664 1.00 53.50 113 TYR A N 1
ATOM 897 C CA . TYR A 1 113 ? -22.040 9.800 11.857 1.00 53.50 113 TYR A CA 1
ATOM 898 C C . TYR A 1 113 ? -22.432 10.216 13.293 1.00 53.50 113 TYR A C 1
ATOM 900 O O . TYR A 1 113 ? -23.610 10.170 13.646 1.00 53.50 113 TYR A O 1
ATOM 908 N N . LYS A 1 114 ? -21.468 10.614 14.128 1.00 43.56 114 LYS A N 1
ATOM 909 C CA . LYS A 1 114 ? -21.696 11.231 15.443 1.00 43.56 114 LYS A CA 1
ATOM 910 C C . LYS A 1 114 ? -20.958 12.556 15.520 1.00 43.56 114 LYS A C 1
ATOM 912 O O . LYS A 1 114 ? -21.519 13.474 16.150 1.00 43.56 114 LYS A O 1
#

Sequence (114 aa):
MASCTLKSVKNTIGTIKTVTNYIKDGHIRRNAFKKNIPNDCTTHTLKTMCETRWVERHKNVTDFVKLFPVIVKTLEDITNVDNTAAIFLSAIQKSEFVVSLKIMEIFSIIFTYK

pLDDT: mean 85.92, std 11.94, range [40.78, 96.81]

Secondary structure (DSSP, 8-state):
------HHHHHHHHHHHHHHHHHHSSHHHHHHHHHHS-TT-S--SPPPPPSS-HHHHHHHHHHHHHTHHHHHHHHHHHTTT-HHHHHHHHHHHSHHHHHHHHHHHHHHHHHH--